Protein AF-A0A167HIN1-F1 (afdb_monomer)

Secondary structure (DSSP, 8-state):
-PPP------------------------------------PPP-------------TT--HHHHHHHHHHHHH-TT-TTGGGTT--HHHHHHHTS----------STT--SS--HHHHHHHHHHSS---TT-SSB-TTS-B---HHHHHHHTT-------SS-TTSHHHHTTT--

Structure (mmCIF, N/CA/C/O backbone):
data_AF-A0A167HIN1-F1
#
_entry.id   AF-A0A167HIN1-F1
#
loop_
_atom_site.group_PDB
_atom_site.id
_atom_site.type_symbol
_atom_site.label_atom_id
_atom_site.label_alt_id
_atom_site.label_comp_id
_atom_site.label_asym_id
_atom_site.label_entity_id
_atom_site.label_seq_id
_atom_site.pdbx_PDB_ins_code
_atom_site.Cartn_x
_atom_site.Cartn_y
_atom_site.Cartn_z
_atom_site.occupancy
_atom_site.B_iso_or_equiv
_atom_site.auth_seq_id
_atom_site.auth_comp_id
_atom_site.auth_asym_id
_atom_site.auth_atom_id
_atom_site.pdbx_PDB_model_num
ATOM 1 N N . MET A 1 1 ? -31.985 11.006 3.599 1.00 34.75 1 MET A N 1
ATOM 2 C CA . MET A 1 1 ? -31.767 11.514 4.969 1.00 34.75 1 MET A CA 1
ATOM 3 C C . MET A 1 1 ? -30.776 12.670 4.862 1.00 34.75 1 MET A C 1
ATOM 5 O O . MET A 1 1 ? -29.629 12.416 4.528 1.00 34.75 1 MET A O 1
ATOM 9 N N . LYS A 1 2 ? -31.229 13.931 4.949 1.00 28.41 2 LYS A N 1
ATOM 10 C CA . LYS A 1 2 ? -30.355 15.112 4.797 1.00 28.41 2 LYS A CA 1
ATOM 11 C C . LYS A 1 2 ? -29.609 15.334 6.119 1.00 28.41 2 LYS A C 1
ATOM 13 O O . LYS A 1 2 ? -30.260 15.555 7.133 1.00 28.41 2 LYS A O 1
ATOM 18 N N . ILE A 1 3 ? -28.282 15.236 6.111 1.00 32.22 3 ILE A N 1
ATOM 19 C CA . ILE A 1 3 ? -27.434 15.530 7.274 1.00 32.22 3 ILE A CA 1
ATOM 20 C C . ILE A 1 3 ? -27.034 17.005 7.171 1.00 32.22 3 ILE A C 1
ATOM 22 O O . ILE A 1 3 ? -26.443 17.405 6.170 1.00 32.22 3 ILE A O 1
ATOM 26 N N . LYS A 1 4 ? -27.406 17.817 8.166 1.00 28.11 4 LYS A N 1
ATOM 27 C CA . LYS A 1 4 ? -27.026 19.233 8.257 1.00 28.11 4 LYS A CA 1
ATOM 28 C C . LYS A 1 4 ? -25.721 19.349 9.050 1.00 28.11 4 LYS A C 1
ATOM 30 O O . LYS A 1 4 ? -25.678 18.908 10.193 1.00 28.11 4 LYS A O 1
ATOM 35 N N . PHE A 1 5 ? -24.689 19.946 8.460 1.00 36.00 5 PHE A N 1
ATOM 36 C CA . PHE A 1 5 ? -23.485 20.379 9.174 1.00 36.00 5 PHE A CA 1
ATOM 37 C C . PHE A 1 5 ? -23.530 21.899 9.346 1.00 36.00 5 PHE A C 1
ATOM 39 O O . PHE A 1 5 ? -23.773 22.619 8.381 1.00 36.00 5 PHE A O 1
ATOM 46 N N . ALA A 1 6 ? -23.301 22.377 10.569 1.00 34.22 6 ALA A N 1
ATOM 47 C CA . ALA A 1 6 ? -23.141 23.794 10.868 1.00 34.22 6 ALA A CA 1
ATOM 48 C C . ALA A 1 6 ? -21.643 24.127 10.871 1.00 34.22 6 ALA A C 1
ATOM 50 O O . ALA A 1 6 ? -20.894 23.590 11.685 1.00 34.22 6 ALA A O 1
ATOM 51 N N . ALA A 1 7 ? -21.201 24.983 9.950 1.00 36.62 7 ALA A N 1
ATOM 52 C CA . ALA A 1 7 ? -19.864 25.565 9.999 1.00 36.62 7 ALA A CA 1
ATOM 53 C C . ALA A 1 7 ? -19.914 26.820 10.881 1.00 36.62 7 ALA A C 1
ATOM 55 O O . ALA A 1 7 ? -20.694 27.733 10.616 1.00 36.62 7 ALA A O 1
ATOM 56 N N . LEU A 1 8 ? -19.106 26.848 11.942 1.00 34.75 8 LEU A N 1
ATOM 57 C CA . LEU A 1 8 ? -19.022 27.966 12.876 1.00 34.75 8 LEU A CA 1
ATOM 58 C C . LEU A 1 8 ? -17.839 28.857 12.473 1.00 34.75 8 LEU A C 1
ATOM 60 O O . LEU A 1 8 ? -16.686 28.472 12.653 1.00 34.75 8 LEU A O 1
ATOM 64 N N . ALA A 1 9 ? -18.113 30.035 11.916 1.00 35.50 9 ALA A N 1
ATOM 65 C CA . ALA A 1 9 ? -17.095 31.060 11.707 1.00 35.50 9 ALA A CA 1
ATOM 66 C C . ALA A 1 9 ? -17.095 32.004 12.917 1.00 35.50 9 ALA A C 1
ATOM 68 O O . ALA A 1 9 ? -18.045 32.757 13.118 1.00 35.50 9 ALA A O 1
ATOM 69 N N . VAL A 1 10 ? -16.044 31.952 13.738 1.00 35.38 10 VAL A N 1
ATOM 70 C CA . VAL A 1 10 ? -15.836 32.912 14.829 1.00 35.38 10 VAL A CA 1
ATOM 71 C C . VAL A 1 10 ? -14.970 34.046 14.285 1.00 35.38 10 VAL A C 1
ATOM 73 O O . VAL A 1 10 ? -13.761 33.888 14.133 1.00 35.38 10 VAL A O 1
ATOM 76 N N . SER A 1 11 ? -15.578 35.191 13.972 1.00 34.81 11 SER A N 1
ATOM 77 C CA . SER A 1 11 ? -14.816 36.423 13.73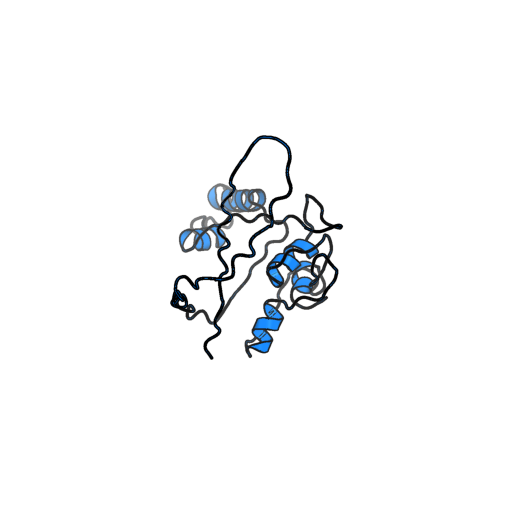5 1.00 34.81 11 SER A CA 1
ATOM 78 C C . SER A 1 11 ? -14.333 36.963 15.078 1.00 34.81 11 SER A C 1
ATOM 80 O O . SER A 1 11 ? -15.106 37.546 15.832 1.00 34.81 11 SER A O 1
ATOM 82 N N . ILE A 1 12 ? -13.052 36.763 15.390 1.00 35.06 12 ILE A N 1
ATOM 83 C CA . ILE A 1 12 ? -12.402 37.414 16.531 1.00 35.06 12 ILE A CA 1
ATOM 84 C C . ILE A 1 12 ? -11.961 38.808 16.074 1.00 35.06 12 ILE A C 1
ATOM 86 O O . ILE A 1 12 ? -10.989 38.948 15.332 1.00 35.06 12 ILE A O 1
ATOM 90 N N . ALA A 1 13 ? -12.670 39.846 16.515 1.00 35.03 13 ALA A N 1
ATOM 91 C CA . ALA A 1 13 ? -12.181 41.216 16.421 1.00 35.03 13 ALA A CA 1
ATOM 92 C C . ALA A 1 13 ? -11.141 41.446 17.533 1.00 35.03 13 ALA A C 1
ATOM 94 O O . ALA A 1 13 ? -11.488 41.610 18.700 1.00 35.03 13 ALA A O 1
ATOM 95 N N . LEU A 1 14 ? -9.854 41.424 17.178 1.00 31.38 14 LEU A N 1
ATOM 96 C CA . LEU A 1 14 ? -8.764 41.842 18.063 1.00 31.38 14 LEU A CA 1
ATOM 97 C C . LEU A 1 14 ? -8.706 43.375 18.089 1.00 31.38 14 LEU A C 1
ATOM 99 O O . LEU A 1 14 ? -8.216 43.999 17.151 1.00 31.38 14 LEU A O 1
ATOM 103 N N . LEU A 1 15 ? -9.198 43.982 19.168 1.00 36.03 15 LEU A N 1
ATOM 104 C CA . LEU A 1 15 ? -8.920 45.381 19.488 1.00 36.03 15 LEU A CA 1
ATOM 105 C C . LEU A 1 15 ? -7.663 45.432 20.365 1.00 36.03 15 LEU A C 1
ATOM 107 O O . LEU A 1 15 ? -7.703 45.089 21.544 1.00 36.03 15 LEU A O 1
ATOM 111 N N . SER A 1 16 ? -6.535 45.845 19.783 1.00 38.31 16 SER A N 1
ATOM 112 C CA . SER A 1 16 ? -5.354 46.248 20.551 1.00 38.31 16 SER A CA 1
ATOM 113 C C . SER A 1 16 ? -5.617 47.600 21.211 1.00 38.31 16 SER A C 1
ATOM 115 O O . SER A 1 16 ? -5.714 48.614 20.523 1.00 38.31 16 SER A O 1
ATOM 117 N N . GLY A 1 17 ? -5.701 47.614 22.540 1.00 33.25 17 GLY A N 1
ATOM 118 C CA . GLY A 1 17 ? -5.636 48.823 23.356 1.00 33.25 17 GLY A CA 1
ATOM 119 C C . GLY A 1 17 ? -4.444 48.739 24.304 1.00 33.25 17 GLY A C 1
ATOM 120 O O . GLY A 1 17 ? -4.365 47.814 25.109 1.00 33.25 17 GLY A O 1
ATOM 121 N N . CYS A 1 18 ? -3.509 49.680 24.182 1.00 35.22 18 CYS A N 1
ATOM 122 C CA . CYS A 1 18 ? -2.466 49.921 25.177 1.00 35.22 18 CYS A CA 1
ATOM 123 C C . CYS A 1 18 ? -2.993 50.845 26.291 1.00 35.22 18 CYS A C 1
ATOM 125 O O . CYS A 1 18 ? -3.779 51.747 26.007 1.00 35.22 18 CYS A O 1
ATOM 127 N N . ASN A 1 19 ? -2.420 50.659 27.485 1.00 33.75 19 ASN A N 1
ATOM 128 C CA . ASN A 1 19 ? -2.430 51.481 28.707 1.00 33.75 19 ASN A CA 1
ATOM 129 C C . ASN A 1 19 ? -3.502 51.252 29.795 1.00 33.75 19 ASN A C 1
ATOM 131 O O . ASN A 1 19 ? -4.685 51.504 29.603 1.00 33.75 19 ASN A O 1
ATOM 135 N N . ASP A 1 20 ? -2.961 50.831 30.948 1.00 38.72 20 ASP A N 1
ATOM 136 C CA . ASP A 1 20 ? -3.140 51.271 32.340 1.00 38.72 20 ASP A CA 1
ATOM 137 C C . ASP A 1 20 ? -4.545 51.492 32.934 1.00 38.72 20 ASP A C 1
ATOM 139 O O . ASP A 1 20 ? -5.317 52.350 32.520 1.00 38.72 20 ASP A O 1
ATOM 143 N N . ASP A 1 21 ? -4.774 50.751 34.026 1.00 41.56 21 ASP A N 1
ATOM 144 C CA . ASP A 1 21 ? -5.627 51.059 35.178 1.00 41.56 21 ASP A CA 1
ATOM 145 C C . ASP A 1 21 ? -7.103 51.423 34.930 1.00 41.56 21 ASP A C 1
ATOM 147 O O . ASP A 1 21 ? -7.503 52.585 34.982 1.00 41.56 21 ASP A O 1
ATOM 151 N N . ASN A 1 22 ? -7.960 50.402 34.801 1.00 37.12 22 ASN A 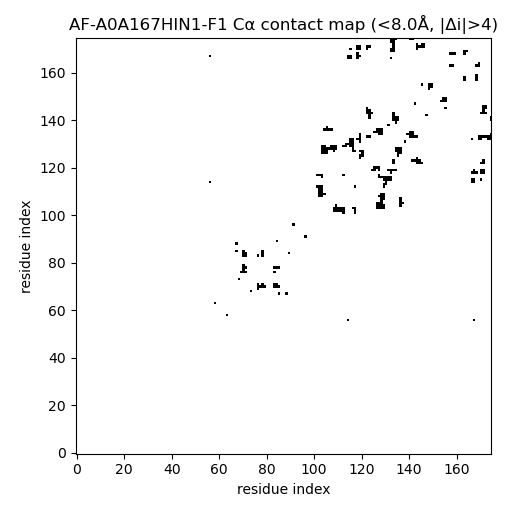N 1
ATOM 152 C CA . ASN A 1 22 ? -9.103 50.150 35.703 1.00 37.12 22 ASN A CA 1
ATOM 153 C C . ASN A 1 22 ? -10.046 49.075 35.142 1.00 37.12 22 ASN A C 1
ATOM 155 O O . ASN A 1 22 ? -10.252 48.946 33.938 1.00 37.12 22 ASN A O 1
ATOM 159 N N . THR A 1 23 ? -10.644 48.311 36.057 1.00 43.91 23 THR A N 1
ATOM 160 C CA . THR A 1 23 ? -11.685 47.299 35.827 1.00 43.91 23 THR A CA 1
ATOM 161 C C . THR A 1 23 ? -12.755 47.756 34.833 1.00 43.91 23 THR A C 1
ATOM 163 O O . THR A 1 23 ? -13.534 48.652 35.151 1.00 43.91 23 THR A O 1
ATOM 166 N N . ASN A 1 24 ? -12.854 47.077 33.688 1.00 33.72 24 ASN A N 1
ATOM 167 C CA . ASN A 1 24 ? -14.005 47.166 32.796 1.00 33.72 24 ASN A CA 1
ATOM 168 C C . ASN A 1 24 ? -14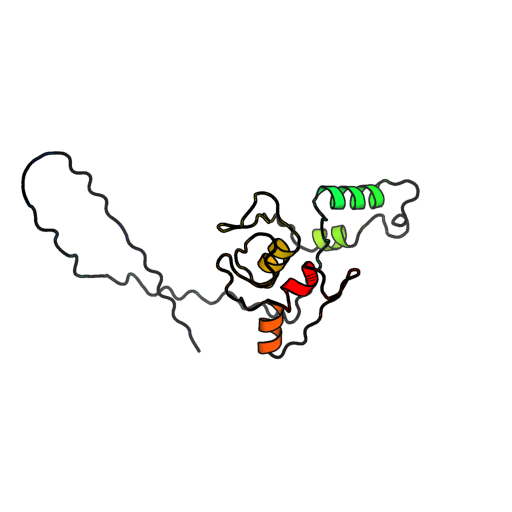.572 45.769 32.523 1.00 33.72 24 ASN A C 1
ATOM 170 O O . ASN A 1 24 ? -13.881 44.844 32.101 1.00 33.72 24 ASN A O 1
ATOM 174 N N . THR A 1 25 ? -15.856 45.648 32.838 1.00 36.12 25 THR A N 1
ATOM 175 C CA . THR A 1 25 ? -16.769 44.535 32.584 1.00 36.12 25 THR A CA 1
ATOM 176 C C . THR A 1 25 ? -16.663 44.019 31.151 1.00 36.12 25 THR A C 1
ATOM 178 O O . THR A 1 25 ? -16.835 44.776 30.201 1.00 36.12 25 THR A O 1
ATOM 181 N N . ILE A 1 26 ? -16.435 42.713 31.004 1.00 38.91 26 ILE A N 1
ATOM 182 C CA . ILE A 1 26 ? -16.554 42.015 29.722 1.00 38.91 26 ILE A CA 1
ATOM 183 C C . ILE A 1 26 ? -18.049 41.891 29.409 1.00 38.91 26 ILE A C 1
ATOM 185 O O . ILE A 1 26 ? -18.761 41.122 30.058 1.00 38.91 26 ILE A O 1
ATOM 189 N N . GLU A 1 27 ? -18.539 42.658 28.436 1.00 37.75 27 GLU A N 1
ATOM 190 C CA . GLU A 1 27 ? -19.874 42.451 27.878 1.00 37.75 27 GLU A CA 1
ATOM 191 C C . GLU A 1 27 ? -19.897 41.136 27.092 1.00 37.75 27 GLU A C 1
ATOM 193 O O . GLU A 1 27 ? -19.190 40.949 26.101 1.00 37.75 27 GLU A O 1
ATOM 198 N N . VAL A 1 28 ? -20.714 40.192 27.558 1.00 39.19 28 VAL A N 1
ATOM 199 C CA . VAL A 1 28 ? -20.985 38.940 26.853 1.00 39.19 28 VAL A CA 1
ATOM 200 C C . VAL A 1 28 ? -21.875 39.264 25.655 1.00 39.19 28 VAL A C 1
ATOM 202 O O . VAL A 1 28 ? -23.059 39.560 25.817 1.00 39.19 28 VAL A O 1
ATOM 205 N N . ILE A 1 29 ? -21.299 39.200 24.454 1.00 40.97 29 ILE A N 1
ATOM 206 C CA . ILE A 1 29 ? -22.018 39.334 23.183 1.00 40.97 29 ILE A CA 1
ATOM 207 C C . ILE A 1 29 ? -23.110 38.255 23.145 1.00 40.97 29 ILE A C 1
ATOM 209 O O . ILE A 1 29 ? -22.821 37.059 23.184 1.00 40.97 29 ILE A O 1
ATOM 213 N N . LYS A 1 30 ? -24.374 38.689 23.132 1.00 40.16 30 LYS A N 1
ATOM 214 C CA . LYS A 1 30 ? -25.554 37.830 23.325 1.00 40.16 30 LYS A CA 1
ATOM 215 C C . LYS A 1 30 ? -26.210 37.348 22.031 1.00 40.16 30 LYS A C 1
ATOM 217 O O . LYS A 1 30 ? -27.209 36.639 22.105 1.00 40.16 30 LYS A O 1
ATOM 222 N N . GLU A 1 31 ? -25.663 37.682 20.867 1.00 40.75 31 GLU A N 1
ATOM 223 C CA . GLU A 1 31 ? -26.259 37.314 19.582 1.00 40.75 31 GLU A CA 1
ATOM 224 C C . GLU A 1 31 ? -25.228 36.650 18.667 1.00 40.75 31 GLU A C 1
ATOM 226 O O . GLU A 1 31 ? -24.304 37.276 18.156 1.00 40.75 31 GLU A O 1
ATOM 231 N N . VAL A 1 32 ? -25.395 35.337 18.483 1.00 43.66 32 VAL A N 1
ATOM 232 C CA . VAL A 1 32 ? -24.770 34.580 17.396 1.00 43.66 32 VAL A CA 1
ATOM 233 C C . VAL A 1 32 ? -25.681 34.747 16.189 1.00 43.66 32 VAL A C 1
ATOM 235 O O . VAL A 1 32 ? -26.696 34.061 16.062 1.00 43.66 32 VAL A O 1
ATOM 238 N N . GLU A 1 33 ? -25.352 35.697 15.322 1.00 43.03 33 GLU A N 1
ATOM 239 C CA . GLU A 1 33 ? -26.085 35.889 14.078 1.00 43.03 33 GLU A CA 1
ATOM 240 C C . GLU A 1 33 ? -25.717 34.750 13.114 1.00 43.03 33 GLU A C 1
ATOM 242 O O . GLU A 1 33 ? -24.576 34.621 12.664 1.00 43.03 33 GLU A O 1
ATOM 247 N N . VAL A 1 34 ? -26.673 33.859 12.835 1.00 44.34 34 VAL A N 1
ATOM 248 C CA . VAL A 1 34 ? -26.500 32.777 11.858 1.00 44.34 34 VAL A CA 1
ATOM 249 C C . VAL A 1 34 ? -26.483 33.406 10.468 1.00 44.34 34 VAL A C 1
ATOM 251 O O . VAL A 1 34 ? -27.518 33.589 9.827 1.00 44.34 34 VAL A O 1
ATOM 254 N N . ILE A 1 35 ? -25.287 33.746 9.995 1.00 47.09 35 ILE A N 1
ATOM 255 C CA . ILE A 1 35 ? -25.050 34.281 8.654 1.00 47.09 35 ILE A CA 1
ATOM 256 C C . ILE A 1 35 ? -25.219 33.149 7.627 1.00 47.09 35 ILE A C 1
ATOM 258 O O . ILE A 1 35 ? -24.256 32.573 7.140 1.00 47.09 35 ILE A O 1
ATOM 262 N N . LYS A 1 36 ? -26.485 32.851 7.303 1.00 41.97 36 LYS A N 1
ATOM 263 C CA . LYS A 1 36 ? -26.962 32.081 6.140 1.00 41.97 36 LYS A CA 1
ATOM 264 C C . LYS A 1 36 ? -26.574 30.588 6.118 1.00 41.97 36 LYS A C 1
ATOM 266 O O . LYS A 1 36 ? -25.417 30.222 5.949 1.00 41.97 36 LYS A O 1
ATOM 271 N N . GLU A 1 37 ? -27.579 29.703 6.173 1.00 47.94 37 GLU A N 1
ATOM 272 C CA . GLU A 1 37 ? -27.409 28.298 5.765 1.00 47.94 37 GLU A CA 1
ATOM 273 C C . GLU A 1 37 ? -26.981 28.278 4.285 1.00 47.94 37 GLU A C 1
ATOM 275 O O . GLU A 1 37 ? -27.782 28.534 3.385 1.00 47.94 37 GLU A O 1
ATOM 280 N N . VAL A 1 38 ? -25.700 28.020 4.017 1.00 45.62 38 VAL A N 1
ATOM 281 C CA . VAL A 1 38 ? -25.233 27.747 2.657 1.00 45.62 38 VAL A CA 1
ATOM 282 C C . VAL A 1 38 ? -25.614 26.304 2.348 1.00 45.62 38 VAL A C 1
ATOM 284 O O . VAL A 1 38 ? -25.021 25.370 2.886 1.00 45.62 38 VAL A O 1
ATOM 287 N N . GLU A 1 39 ? -26.618 26.109 1.489 1.00 40.22 39 GLU A N 1
ATOM 288 C CA . GLU A 1 39 ? -26.863 24.808 0.867 1.00 40.22 39 GLU A CA 1
ATOM 289 C C . GLU A 1 39 ? -25.640 24.449 0.018 1.00 40.22 39 GLU A C 1
ATOM 291 O O . GLU A 1 39 ? -25.498 24.856 -1.136 1.00 40.22 39 GLU A O 1
ATOM 296 N N . VAL A 1 40 ? -24.720 23.686 0.605 1.00 48.28 40 VAL A N 1
ATOM 297 C CA . VAL A 1 40 ? -23.670 23.022 -0.156 1.00 48.28 40 VAL A CA 1
ATOM 298 C C . VAL A 1 40 ? -24.360 21.905 -0.924 1.00 48.28 40 VAL A C 1
ATOM 300 O O . VAL A 1 40 ? -24.724 20.875 -0.352 1.00 48.28 40 VAL A O 1
ATOM 303 N N . SER A 1 41 ? -24.589 22.132 -2.220 1.00 42.38 41 SER A N 1
ATOM 304 C CA . SER A 1 41 ? -25.002 21.068 -3.132 1.00 42.38 41 SER A CA 1
ATOM 305 C C . SER A 1 41 ? -24.034 19.903 -2.939 1.00 42.38 41 SER A C 1
ATOM 307 O O . SER A 1 41 ? -22.827 20.118 -3.093 1.00 42.38 41 SER A O 1
ATOM 309 N N . PRO A 1 42 ? -24.505 18.689 -2.595 1.00 52.00 42 PRO A N 1
ATOM 310 C CA . PRO A 1 42 ? -23.610 17.552 -2.506 1.00 52.00 42 PRO A CA 1
ATOM 311 C C . PRO A 1 42 ? -22.911 17.431 -3.857 1.00 52.00 42 PRO A C 1
ATOM 313 O O . PRO A 1 42 ? -23.572 17.378 -4.899 1.00 52.00 42 PRO A O 1
ATOM 316 N N . ALA A 1 43 ? -21.577 17.459 -3.840 1.00 51.12 43 ALA A N 1
ATOM 317 C CA . ALA A 1 43 ? -20.799 17.125 -5.021 1.00 51.12 43 ALA A CA 1
ATOM 318 C C . ALA A 1 43 ? -21.347 15.793 -5.557 1.00 51.12 43 ALA A C 1
ATOM 320 O O . ALA A 1 43 ? -21.643 14.909 -4.742 1.00 51.12 43 ALA A O 1
ATOM 321 N N . PRO A 1 44 ? -21.568 15.657 -6.878 1.00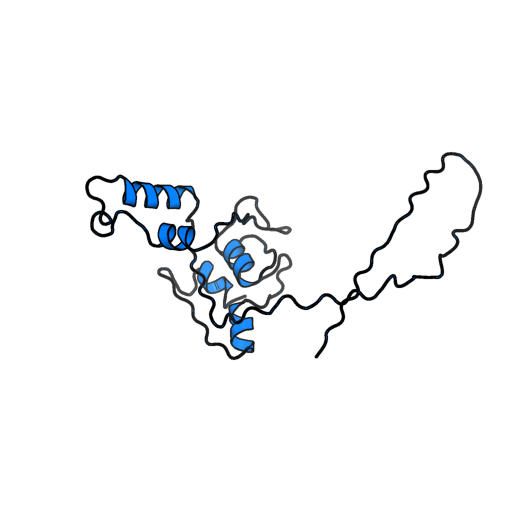 49.12 44 PRO A N 1
ATOM 322 C CA . PRO A 1 44 ? -22.184 14.464 -7.430 1.00 49.12 44 PRO A CA 1
ATOM 323 C C . PRO A 1 44 ? -21.408 13.253 -6.929 1.00 49.12 44 PRO A C 1
ATOM 325 O O . PRO A 1 44 ? -20.217 13.113 -7.205 1.00 49.12 44 PRO A O 1
ATOM 328 N N . VAL A 1 45 ? -22.084 12.415 -6.137 1.00 56.84 45 VAL A N 1
ATOM 329 C CA . VAL A 1 45 ? -21.533 11.141 -5.688 1.00 56.84 45 VAL A CA 1
ATOM 330 C C . VAL A 1 45 ? -21.233 10.390 -6.970 1.00 56.84 45 VAL A C 1
ATOM 332 O O . VAL A 1 45 ? -22.147 10.039 -7.719 1.00 56.84 45 VAL A O 1
ATOM 335 N N . THR A 1 46 ? -19.953 10.261 -7.299 1.00 56.72 46 THR A N 1
ATOM 336 C CA . THR A 1 46 ? -19.554 9.635 -8.551 1.00 56.72 46 THR A CA 1
ATOM 337 C C . THR A 1 46 ? -20.143 8.226 -8.569 1.00 56.72 46 THR A C 1
ATOM 339 O O . THR A 1 46 ? -20.180 7.535 -7.550 1.00 56.72 46 THR A O 1
ATOM 342 N N . ALA A 1 47 ? -20.643 7.778 -9.722 1.00 84.06 47 ALA A N 1
ATOM 343 C CA . ALA A 1 47 ? -21.263 6.459 -9.885 1.00 84.06 47 ALA A CA 1
ATOM 344 C C . ALA A 1 47 ? -20.254 5.288 -9.770 1.00 84.06 47 ALA A C 1
ATOM 346 O O . ALA A 1 47 ? -20.469 4.212 -10.332 1.00 84.06 47 ALA A O 1
ATOM 347 N N . VAL A 1 48 ? -19.126 5.494 -9.083 1.00 92.94 48 VAL A N 1
ATOM 348 C CA . VAL A 1 48 ? -18.022 4.549 -8.946 1.00 92.94 48 VAL A CA 1
ATOM 349 C C . VAL A 1 48 ? -18.481 3.363 -8.106 1.00 92.94 48 VAL A C 1
ATOM 351 O O . VAL A 1 48 ? -18.789 3.470 -6.920 1.00 92.94 48 VAL A O 1
ATOM 354 N N . LYS A 1 49 ? -18.538 2.196 -8.747 1.00 93.81 49 LYS A N 1
ATOM 355 C CA . LYS A 1 49 ? -18.983 0.949 -8.111 1.00 93.81 49 LYS A CA 1
ATOM 356 C C . LYS A 1 49 ? -17.833 0.173 -7.478 1.00 93.81 49 LYS A C 1
ATOM 358 O O . LYS A 1 49 ? -18.052 -0.462 -6.443 1.00 93.81 49 LYS A O 1
ATOM 363 N N . ASN A 1 50 ? -16.648 0.268 -8.086 1.00 96.94 50 ASN A N 1
ATOM 364 C CA . ASN A 1 50 ? -15.482 -0.566 -7.817 1.00 96.94 50 ASN A CA 1
ATOM 365 C C . ASN A 1 50 ? -14.256 0.311 -7.553 1.00 96.94 50 ASN A C 1
ATOM 367 O O . ASN A 1 50 ? -14.031 1.280 -8.276 1.00 96.94 50 ASN A O 1
ATOM 371 N N . VAL A 1 51 ? -13.461 -0.071 -6.559 1.00 97.44 51 VAL A N 1
ATOM 372 C CA . VAL A 1 51 ? -12.169 0.544 -6.243 1.00 97.44 51 VAL A CA 1
ATOM 373 C C . VAL A 1 51 ? -11.135 -0.573 -6.216 1.00 97.44 51 VAL A C 1
ATOM 375 O O . VAL A 1 51 ? -11.338 -1.575 -5.535 1.00 97.44 51 VAL A O 1
ATOM 378 N N . ILE A 1 52 ? -10.053 -0.406 -6.974 1.00 98.19 52 ILE A N 1
ATOM 379 C CA . ILE A 1 52 ? -8.899 -1.307 -6.967 1.00 98.19 52 ILE A CA 1
ATOM 380 C C . ILE A 1 52 ? -7.710 -0.477 -6.498 1.00 98.19 52 ILE A C 1
ATOM 382 O O . ILE A 1 52 ? -7.340 0.494 -7.154 1.00 98.19 52 ILE A O 1
ATOM 386 N N . LEU A 1 53 ? -7.140 -0.856 -5.357 1.00 98.31 53 LEU A N 1
ATOM 387 C CA . LEU A 1 53 ? -5.938 -0.243 -4.807 1.00 98.31 53 LEU A CA 1
ATOM 388 C C . LEU A 1 53 ? -4.759 -1.190 -5.035 1.00 98.31 53 LEU A C 1
ATOM 390 O O . LEU A 1 53 ? -4.793 -2.337 -4.595 1.00 98.31 53 LEU A O 1
ATOM 394 N N . MET A 1 54 ? -3.729 -0.707 -5.728 1.00 98.38 54 MET A N 1
ATOM 395 C CA . MET A 1 54 ? -2.486 -1.439 -5.966 1.00 98.38 54 MET A CA 1
ATOM 396 C C . MET A 1 54 ? -1.358 -0.749 -5.202 1.00 98.38 54 MET A C 1
ATOM 398 O O . MET A 1 54 ? -1.121 0.439 -5.406 1.00 98.38 54 MET A O 1
ATOM 402 N N . ILE A 1 55 ? -0.678 -1.488 -4.325 1.00 98.12 55 ILE A N 1
ATOM 403 C CA . ILE A 1 55 ? 0.417 -0.974 -3.495 1.00 98.12 55 ILE A CA 1
ATOM 404 C C . ILE A 1 55 ? 1.701 -1.690 -3.906 1.00 98.12 55 ILE A C 1
ATOM 406 O O . ILE A 1 55 ? 1.813 -2.902 -3.734 1.00 98.12 55 ILE A O 1
ATOM 410 N N . GLY A 1 56 ? 2.664 -0.939 -4.442 1.00 97.75 56 GLY A N 1
ATOM 411 C CA . GLY A 1 56 ? 4.046 -1.397 -4.562 1.00 97.75 56 GLY A CA 1
ATOM 412 C C . GLY A 1 56 ? 4.798 -1.046 -3.283 1.00 97.75 56 GLY A C 1
ATOM 413 O O . GLY A 1 56 ? 5.149 0.116 -3.089 1.00 97.75 56 GLY A O 1
ATOM 414 N N . ASP A 1 57 ? 5.013 -2.020 -2.398 1.00 97.56 57 ASP A N 1
ATOM 415 C CA . ASP A 1 57 ? 5.735 -1.790 -1.140 1.00 97.56 57 ASP A CA 1
ATOM 416 C C . ASP A 1 57 ? 7.188 -1.363 -1.433 1.00 97.56 57 ASP A C 1
ATOM 418 O O . ASP A 1 57 ? 7.887 -1.999 -2.223 1.00 97.56 57 ASP A O 1
ATOM 422 N N . GLY A 1 58 ? 7.614 -0.226 -0.875 1.00 96.12 58 GLY A N 1
ATOM 423 C CA . GLY A 1 58 ? 8.911 0.393 -1.174 1.00 96.12 58 GLY A CA 1
ATOM 424 C C . GLY A 1 58 ? 9.059 0.986 -2.586 1.00 96.12 58 GLY A C 1
ATOM 425 O O . GLY A 1 58 ? 10.171 1.344 -2.981 1.00 96.12 58 GLY A O 1
ATOM 426 N N . MET A 1 59 ? 7.977 1.113 -3.364 1.00 97.94 59 MET A N 1
ATOM 427 C CA . MET A 1 59 ? 8.013 1.633 -4.738 1.00 97.94 59 MET A CA 1
ATOM 428 C C . MET A 1 59 ? 7.988 3.170 -4.771 1.00 97.94 59 MET A C 1
ATOM 430 O O . MET A 1 59 ? 6.994 3.793 -5.145 1.00 97.94 59 MET A O 1
ATOM 434 N N . GLY A 1 60 ? 9.097 3.792 -4.372 1.00 97.50 60 GLY A N 1
ATOM 435 C CA . GLY A 1 60 ? 9.287 5.237 -4.495 1.00 97.50 60 GLY A CA 1
ATOM 436 C C . GLY A 1 60 ? 9.499 5.696 -5.947 1.00 97.50 60 GLY A C 1
ATOM 437 O O . GLY A 1 60 ? 9.660 4.870 -6.854 1.00 97.50 60 GLY A O 1
ATOM 438 N N . PRO A 1 61 ? 9.569 7.021 -6.189 1.00 97.44 61 PRO A N 1
ATOM 439 C CA . PRO A 1 61 ? 9.890 7.578 -7.507 1.00 97.44 61 PRO A CA 1
ATOM 440 C C . PRO A 1 61 ? 11.171 7.002 -8.125 1.00 97.44 61 PRO A C 1
ATOM 442 O O . PRO A 1 61 ? 11.267 6.867 -9.340 1.00 97.44 61 PRO A O 1
ATOM 445 N N . GLN A 1 62 ? 12.141 6.620 -7.293 1.00 98.19 62 GLN A N 1
ATOM 446 C CA . GLN A 1 62 ? 13.395 5.999 -7.712 1.00 98.19 62 GLN A CA 1
ATOM 447 C C . GLN A 1 62 ? 13.164 4.625 -8.363 1.00 98.19 62 GLN A C 1
ATOM 449 O O . GLN A 1 62 ? 13.705 4.353 -9.432 1.00 98.19 62 GLN A O 1
ATOM 454 N N . GLN A 1 63 ? 12.338 3.768 -7.756 1.00 98.56 63 GLN A N 1
ATOM 455 C CA . GLN A 1 63 ? 11.986 2.449 -8.292 1.00 98.56 63 GLN A CA 1
ATOM 456 C C . GLN A 1 63 ? 11.122 2.568 -9.549 1.00 98.56 63 GLN A C 1
ATOM 458 O O . GLN A 1 63 ? 11.314 1.808 -10.497 1.00 98.56 63 GLN A O 1
ATOM 463 N N . VAL A 1 64 ? 10.214 3.549 -9.584 1.00 98.19 64 VAL A N 1
ATOM 464 C CA . VAL A 1 64 ? 9.441 3.867 -10.793 1.00 98.19 64 VAL A CA 1
ATOM 465 C C . VAL A 1 64 ? 10.376 4.301 -11.921 1.00 98.19 64 VAL A C 1
ATOM 467 O O . VAL A 1 64 ? 10.307 3.747 -13.012 1.00 98.19 64 VAL A O 1
ATOM 470 N N . GLY A 1 65 ? 11.308 5.218 -11.654 1.00 98.06 65 GLY A N 1
ATOM 471 C CA . GLY A 1 65 ? 12.301 5.654 -12.636 1.00 98.06 65 GLY A CA 1
ATOM 472 C C . GLY A 1 65 ? 13.146 4.497 -13.171 1.00 98.06 65 GLY A C 1
ATOM 473 O O . GLY A 1 65 ? 13.344 4.397 -14.377 1.00 98.06 65 GLY A O 1
ATOM 474 N N . LEU A 1 66 ? 13.578 3.576 -12.302 1.00 98.56 66 LEU A N 1
ATOM 475 C CA . LEU A 1 66 ? 14.292 2.366 -12.716 1.00 98.56 66 LEU A CA 1
ATOM 476 C C . LEU A 1 66 ? 13.460 1.501 -13.678 1.00 98.56 66 LEU A C 1
ATOM 478 O O . LEU A 1 66 ? 13.983 1.055 -14.700 1.00 98.56 66 LEU A O 1
ATOM 482 N N . LEU A 1 67 ? 12.183 1.261 -13.364 1.00 98.38 67 LEU A N 1
ATOM 483 C CA . LEU A 1 67 ? 11.276 0.498 -14.227 1.00 98.38 67 LEU A CA 1
ATOM 484 C C . LEU A 1 67 ? 11.118 1.170 -15.596 1.00 98.38 67 LEU A C 1
ATOM 486 O O . LEU A 1 67 ? 11.239 0.501 -16.622 1.00 98.38 67 LEU A O 1
ATOM 490 N N . GLU A 1 68 ? 10.852 2.474 -15.612 1.00 98.19 68 GLU A N 1
ATOM 491 C CA . GLU A 1 68 ? 10.609 3.223 -16.846 1.00 98.19 68 GLU A CA 1
ATOM 492 C C . GLU A 1 68 ? 11.867 3.295 -17.720 1.00 98.19 68 GLU A C 1
ATOM 494 O O . GLU A 1 68 ? 11.796 3.040 -18.919 1.00 98.19 68 GLU A O 1
ATOM 499 N N . GLU A 1 69 ? 13.041 3.539 -17.135 1.00 98.06 69 GLU A N 1
ATOM 500 C CA . GLU A 1 69 ? 14.309 3.558 -17.872 1.00 98.06 69 GLU A CA 1
ATOM 501 C C . GLU A 1 69 ? 14.669 2.175 -18.431 1.00 98.06 69 GLU A C 1
ATOM 503 O O . GLU A 1 69 ? 15.105 2.056 -19.579 1.00 98.06 69 GLU A O 1
ATOM 508 N N . TYR A 1 70 ? 14.412 1.103 -17.677 1.00 98.38 70 TYR A N 1
ATOM 509 C CA . TYR A 1 70 ? 14.552 -0.258 -18.192 1.00 98.38 70 TYR A CA 1
ATOM 510 C C . TYR A 1 70 ? 13.584 -0.536 -19.355 1.00 98.38 70 TYR A C 1
ATOM 512 O O . TYR A 1 70 ? 13.976 -1.112 -20.373 1.00 98.38 70 TYR A O 1
ATOM 520 N N . ALA A 1 71 ? 12.320 -0.129 -19.233 1.00 98.00 71 ALA A N 1
ATOM 521 C CA . ALA A 1 71 ? 11.320 -0.338 -20.275 1.00 98.00 71 ALA A CA 1
ATOM 522 C C . ALA A 1 71 ? 11.638 0.453 -21.553 1.00 98.00 71 ALA A C 1
ATOM 524 O O . ALA A 1 71 ? 11.471 -0.073 -22.650 1.00 98.00 71 ALA A O 1
ATOM 525 N N . GLN A 1 72 ? 12.131 1.684 -21.408 1.00 96.94 72 GLN A N 1
ATOM 526 C CA . GLN A 1 72 ? 12.320 2.616 -22.517 1.00 96.94 72 GLN A CA 1
ATOM 527 C C . GLN A 1 72 ? 13.693 2.531 -23.182 1.00 96.94 72 GLN A C 1
ATOM 529 O O . GLN A 1 72 ? 13.788 2.760 -24.389 1.00 96.94 72 GLN A O 1
ATOM 534 N N . ARG A 1 73 ? 14.756 2.233 -22.423 1.00 96.88 73 ARG A N 1
ATOM 535 C CA . ARG A 1 73 ? 16.141 2.398 -22.896 1.00 96.88 73 ARG A CA 1
ATOM 536 C C . ARG A 1 73 ? 17.009 1.149 -22.834 1.00 96.88 73 ARG A C 1
ATOM 538 O O . ARG A 1 73 ? 18.095 1.161 -23.413 1.00 96.88 73 ARG A O 1
ATOM 545 N N . ALA A 1 74 ? 16.591 0.079 -22.156 1.00 97.81 74 ALA A N 1
ATOM 546 C CA . ALA A 1 74 ? 17.407 -1.132 -22.116 1.00 97.81 74 ALA A CA 1
ATOM 547 C C . ALA A 1 74 ? 17.457 -1.793 -23.514 1.00 97.81 74 ALA A C 1
ATOM 549 O O . ALA A 1 74 ? 16.401 -2.102 -24.068 1.00 97.81 74 ALA A O 1
ATOM 550 N N . PRO A 1 75 ? 18.650 -2.090 -24.078 1.00 96.06 75 PRO A N 1
ATOM 551 C CA . PRO A 1 75 ? 18.771 -2.626 -25.441 1.00 96.06 75 PRO A CA 1
ATOM 552 C C . PRO A 1 75 ? 17.960 -3.906 -25.681 1.00 96.06 75 PRO A C 1
ATOM 554 O O . PRO A 1 75 ? 17.342 -4.074 -26.728 1.00 96.06 75 PRO A O 1
ATOM 557 N N . ASN A 1 76 ? 17.915 -4.781 -24.672 1.00 96.75 76 ASN A N 1
ATOM 558 C CA . ASN A 1 76 ? 17.189 -6.050 -24.696 1.00 96.75 76 ASN A CA 1
ATOM 559 C C . ASN A 1 76 ? 15.997 -6.034 -23.726 1.00 96.75 76 ASN A C 1
ATOM 561 O O . ASN A 1 76 ? 15.773 -7.000 -22.994 1.00 96.75 76 ASN A O 1
ATOM 565 N N . SER A 1 77 ? 15.267 -4.917 -23.661 1.00 97.56 77 SER A N 1
ATOM 566 C CA . SER A 1 77 ? 14.087 -4.815 -22.805 1.00 97.56 77 SER A CA 1
ATOM 567 C C . SER A 1 77 ? 13.011 -5.814 -23.225 1.00 97.56 77 SER A C 1
ATOM 569 O O . SER A 1 77 ? 12.665 -5.931 -24.404 1.00 97.56 77 SER A O 1
ATOM 571 N N . VAL A 1 78 ? 12.389 -6.480 -22.250 1.00 97.38 78 VAL A N 1
ATOM 572 C CA . VAL A 1 78 ? 11.198 -7.311 -22.507 1.00 97.38 78 VAL A CA 1
ATOM 573 C C . VAL A 1 78 ? 10.000 -6.478 -22.990 1.00 97.38 78 VAL A C 1
ATOM 575 O O . VAL A 1 78 ? 9.037 -7.029 -23.527 1.00 97.38 78 VAL A O 1
ATOM 578 N N . TYR A 1 79 ? 10.063 -5.151 -22.833 1.00 97.50 79 TYR A N 1
ATOM 579 C CA . TYR A 1 79 ? 9.051 -4.205 -23.299 1.00 97.50 79 TYR A CA 1
ATOM 580 C C . TYR A 1 79 ? 9.227 -3.774 -24.762 1.00 97.50 79 TYR A C 1
ATOM 582 O O . TYR A 1 79 ? 8.300 -3.171 -25.301 1.00 97.50 79 TYR A O 1
ATOM 590 N N . ASN A 1 80 ? 10.310 -4.168 -25.446 1.00 95.56 80 ASN A N 1
ATOM 591 C CA . ASN A 1 80 ? 10.526 -3.875 -26.874 1.00 95.56 80 ASN A CA 1
ATOM 592 C C . ASN A 1 80 ? 9.355 -4.346 -27.751 1.00 95.56 80 ASN A C 1
ATOM 594 O O . ASN A 1 80 ? 8.931 -3.658 -28.675 1.00 95.56 80 ASN A O 1
ATOM 598 N N . SER A 1 81 ? 8.768 -5.497 -27.415 1.00 94.62 81 SER A N 1
ATOM 599 C CA . SER A 1 81 ? 7.579 -6.039 -28.095 1.00 94.62 81 SER A CA 1
ATOM 600 C C . SER A 1 81 ? 6.263 -5.329 -27.735 1.00 94.62 81 SER A C 1
ATOM 602 O O . SER A 1 81 ? 5.220 -5.625 -28.313 1.00 94.62 81 SER A O 1
ATOM 604 N N . LYS A 1 82 ? 6.293 -4.410 -26.765 1.00 92.88 82 LYS A N 1
ATOM 605 C CA . LYS A 1 82 ? 5.141 -3.707 -26.180 1.00 92.88 82 LYS A CA 1
ATOM 606 C C . LYS A 1 82 ? 5.260 -2.189 -26.336 1.00 92.88 82 LYS A C 1
ATOM 608 O O . LYS A 1 82 ? 4.772 -1.450 -25.483 1.00 92.88 82 LYS A O 1
ATOM 613 N N . ASN A 1 83 ? 5.918 -1.731 -27.402 1.00 94.44 83 ASN A N 1
ATOM 614 C CA . ASN A 1 83 ? 6.176 -0.314 -27.679 1.00 94.44 83 ASN A CA 1
ATOM 615 C C . ASN A 1 83 ? 6.895 0.419 -26.532 1.00 94.44 83 ASN A C 1
ATOM 617 O O . ASN A 1 83 ? 6.711 1.622 -26.374 1.00 94.44 83 ASN A O 1
ATOM 621 N N . ASN A 1 84 ? 7.683 -0.297 -25.723 1.00 95.88 84 ASN A N 1
ATOM 622 C CA . ASN A 1 84 ? 8.418 0.255 -24.582 1.00 95.88 84 ASN A CA 1
ATOM 623 C C . ASN A 1 84 ? 7.547 0.933 -23.508 1.00 95.88 84 ASN A C 1
ATOM 625 O O . ASN A 1 84 ? 8.051 1.716 -22.707 1.00 95.88 84 ASN A O 1
ATOM 629 N N . GLU A 1 85 ? 6.248 0.627 -23.465 1.00 96.19 85 GLU A N 1
ATOM 630 C CA . GLU A 1 85 ? 5.301 1.293 -22.571 1.00 96.19 85 GLU A CA 1
ATOM 631 C C . GLU A 1 85 ? 4.879 0.372 -21.418 1.00 96.19 85 GLU A C 1
ATOM 633 O O . GLU A 1 85 ? 4.394 -0.750 -21.633 1.00 96.19 85 GLU A O 1
ATOM 638 N N . THR A 1 86 ? 5.028 0.847 -20.179 1.00 97.75 86 THR A N 1
ATOM 639 C CA . THR A 1 86 ? 4.613 0.093 -18.993 1.00 97.75 86 THR A CA 1
ATOM 640 C C . THR A 1 86 ? 3.128 0.312 -18.702 1.00 97.75 86 THR A C 1
ATOM 642 O O . THR A 1 86 ? 2.490 1.254 -19.175 1.00 97.75 86 THR A O 1
ATOM 645 N N . ALA A 1 87 ? 2.535 -0.578 -17.903 1.00 97.25 87 ALA A N 1
ATOM 646 C CA . ALA A 1 87 ? 1.167 -0.372 -17.431 1.00 97.25 87 ALA A CA 1
ATOM 647 C C . ALA A 1 87 ? 1.051 0.875 -16.534 1.00 97.25 87 ALA A C 1
ATOM 649 O O . ALA A 1 87 ? 0.001 1.514 -16.520 1.00 97.25 87 ALA A O 1
ATOM 650 N N . LEU A 1 88 ? 2.128 1.232 -15.824 1.00 97.00 88 LEU A N 1
ATOM 651 C CA . LEU A 1 88 ? 2.169 2.412 -14.971 1.00 97.00 88 LEU A CA 1
ATOM 652 C C . LEU A 1 88 ? 2.168 3.693 -15.813 1.00 97.00 88 LEU A C 1
ATOM 654 O O . LEU A 1 88 ? 1.361 4.577 -15.534 1.00 97.00 88 LEU A O 1
ATOM 658 N N . SER A 1 89 ? 2.966 3.763 -16.888 1.00 96.00 89 SER A N 1
ATOM 659 C CA . SER A 1 89 ? 2.931 4.901 -17.819 1.00 96.00 89 SER A CA 1
ATOM 660 C C . SER A 1 89 ? 1.568 5.009 -18.508 1.00 96.00 89 SER A C 1
ATOM 662 O O . SER A 1 89 ? 0.999 6.096 -18.557 1.00 96.00 89 SER A O 1
ATOM 664 N N . LYS A 1 90 ? 0.967 3.889 -18.944 1.00 96.62 90 LYS A N 1
ATOM 665 C CA . LYS A 1 90 ? -0.402 3.884 -19.503 1.00 96.62 90 LYS A CA 1
ATOM 666 C C . LYS A 1 90 ? -1.429 4.461 -18.536 1.00 96.62 90 LYS A C 1
ATOM 668 O O . LYS A 1 90 ? -2.261 5.270 -18.946 1.00 96.62 90 LYS A O 1
ATOM 673 N N . LEU A 1 91 ? -1.383 4.036 -17.273 1.00 97.00 91 LEU A N 1
ATOM 674 C CA . LEU A 1 91 ? -2.306 4.488 -16.233 1.00 97.00 91 LEU A CA 1
ATOM 675 C C . LEU A 1 91 ? -2.092 5.967 -15.895 1.00 97.00 91 LEU A C 1
ATOM 677 O O . LEU A 1 91 ? -3.067 6.696 -15.746 1.00 97.00 91 LEU A O 1
ATOM 681 N N . ALA A 1 92 ? -0.839 6.422 -15.842 1.00 95.56 92 ALA A N 1
ATOM 682 C CA . ALA A 1 92 ? -0.498 7.825 -15.640 1.00 95.56 92 ALA A CA 1
ATOM 683 C C . ALA A 1 92 ? -0.979 8.713 -16.801 1.00 95.56 92 ALA A C 1
ATOM 685 O O . ALA A 1 92 ? -1.586 9.752 -16.559 1.00 95.56 92 ALA A O 1
ATOM 686 N N . ASN A 1 93 ? -0.779 8.276 -18.050 1.00 95.50 93 ASN A N 1
ATOM 687 C CA . ASN A 1 93 ? -1.159 9.015 -19.260 1.00 95.50 93 ASN A CA 1
ATOM 688 C C . ASN A 1 93 ? -2.678 9.202 -19.404 1.00 95.50 93 ASN A C 1
ATOM 690 O O . ASN A 1 93 ? -3.123 10.206 -19.954 1.00 95.50 93 ASN A O 1
ATOM 694 N N . HIS A 1 94 ? -3.475 8.246 -18.917 1.00 96.44 94 HIS A N 1
ATOM 695 C CA . HIS A 1 94 ? -4.944 8.299 -18.964 1.00 96.44 94 HIS A CA 1
ATOM 696 C C . HIS A 1 94 ? -5.580 8.707 -17.627 1.00 96.44 94 HIS A C 1
ATOM 698 O O . HIS A 1 94 ? -6.803 8.669 -17.488 1.00 96.44 94 HIS A O 1
ATOM 704 N N . GLY A 1 95 ? -4.762 9.057 -16.636 1.00 95.50 95 GLY A N 1
ATOM 705 C CA . GLY A 1 95 ? -5.193 9.339 -15.277 1.00 95.50 95 GLY A CA 1
ATOM 706 C C . GLY A 1 95 ? -4.567 10.613 -14.731 1.00 95.50 95 GLY A C 1
ATOM 707 O O . GLY A 1 95 ? -4.306 11.577 -15.450 1.00 95.50 95 GLY A O 1
ATOM 708 N N . HIS A 1 96 ? -4.346 10.615 -13.421 1.00 94.75 96 HIS A N 1
ATOM 709 C CA . HIS A 1 96 ? -3.702 11.712 -12.716 1.00 94.75 96 HIS A CA 1
ATOM 710 C C . HIS A 1 96 ? -2.590 11.172 -11.827 1.00 94.75 96 HIS A C 1
ATOM 712 O O . HIS A 1 96 ? -2.695 10.076 -11.275 1.00 94.75 96 HIS A O 1
ATOM 718 N N . LEU A 1 97 ? -1.542 11.974 -11.674 1.00 95.12 97 LEU A N 1
ATOM 719 C CA . LEU A 1 97 ? -0.456 11.716 -10.743 1.00 95.12 97 LEU A CA 1
ATOM 720 C C . LEU A 1 97 ? -0.570 12.668 -9.557 1.00 95.12 97 LEU A C 1
ATOM 722 O O . LEU A 1 97 ? -0.864 13.852 -9.721 1.00 95.12 97 LEU A O 1
ATOM 726 N N . GLY A 1 98 ? -0.323 12.135 -8.367 1.00 96.00 98 GLY A N 1
ATOM 727 C CA . GLY A 1 98 ? -0.278 12.888 -7.123 1.00 96.00 98 GLY A CA 1
ATOM 728 C C . GLY A 1 98 ? 0.955 12.509 -6.316 1.00 96.00 98 GLY A C 1
ATOM 729 O O . GLY A 1 98 ? 1.513 11.426 -6.487 1.00 96.00 98 GLY A O 1
ATOM 730 N N . LEU A 1 99 ? 1.370 13.411 -5.433 1.00 96.62 99 LEU A N 1
ATOM 731 C CA . LEU A 1 99 ? 2.423 13.163 -4.455 1.00 96.62 99 LEU A CA 1
ATOM 732 C C . LEU A 1 99 ? 1.785 13.061 -3.074 1.00 96.62 99 LEU A C 1
ATOM 734 O O . LEU A 1 99 ? 0.972 13.908 -2.706 1.00 96.62 99 LEU A O 1
ATOM 738 N N . SER A 1 100 ? 2.160 12.030 -2.320 1.00 96.06 100 SER A N 1
ATOM 739 C CA . SER A 1 100 ? 1.683 11.810 -0.956 1.00 96.06 100 SER A CA 1
ATOM 740 C C . SER A 1 100 ? 2.862 11.727 -0.004 1.00 96.06 100 SER A C 1
ATOM 742 O O . SER A 1 100 ? 3.815 10.990 -0.254 1.00 96.06 100 SER A O 1
ATOM 744 N N . LEU A 1 101 ? 2.768 12.453 1.107 1.00 96.12 101 LEU A N 1
ATOM 745 C CA . LEU A 1 101 ? 3.612 12.216 2.273 1.00 96.12 101 LEU A CA 1
ATOM 746 C C . LEU A 1 101 ? 3.050 11.016 3.050 1.00 96.12 101 LEU A C 1
ATOM 748 O O . LEU A 1 101 ? 1.851 10.745 2.984 1.00 96.12 101 LEU A O 1
ATOM 752 N N . ASN A 1 102 ? 3.915 10.286 3.748 1.00 95.38 102 ASN A N 1
ATOM 753 C CA . ASN A 1 102 ? 3.590 9.001 4.381 1.00 95.38 102 ASN A CA 1
ATOM 754 C C . ASN A 1 102 ? 4.135 8.868 5.813 1.00 95.38 102 ASN A C 1
ATOM 756 O O . ASN A 1 102 ? 4.213 7.759 6.338 1.00 95.38 102 ASN A O 1
ATOM 760 N N . ALA A 1 103 ? 4.562 9.974 6.425 1.00 95.25 103 ALA A N 1
ATOM 761 C CA . ALA A 1 103 ? 5.179 9.949 7.744 1.00 95.25 103 ALA A CA 1
ATOM 762 C C . ALA A 1 103 ? 4.197 9.443 8.829 1.00 95.25 103 ALA A C 1
ATOM 764 O O . ALA A 1 103 ? 3.010 9.791 8.803 1.00 95.25 103 ALA A O 1
ATOM 765 N N . PRO A 1 104 ? 4.668 8.635 9.791 1.00 94.62 104 PRO A N 1
ATOM 766 C CA . PRO A 1 104 ? 3.932 8.326 11.011 1.00 94.62 104 PRO A CA 1
ATOM 767 C C . PRO A 1 104 ? 3.641 9.569 11.862 1.00 94.62 104 PRO A C 1
ATOM 769 O O . PRO A 1 104 ? 4.344 10.575 11.794 1.00 94.62 104 PRO A O 1
ATOM 772 N N . HIS A 1 105 ? 2.609 9.483 12.698 1.00 95.69 105 HIS A N 1
ATOM 773 C CA . HIS A 1 105 ? 2.149 10.568 13.569 1.00 95.69 105 HIS A CA 1
ATOM 774 C C . HIS A 1 105 ? 2.022 10.099 15.027 1.00 95.69 105 HIS A C 1
ATOM 776 O O . HIS A 1 105 ? 2.122 8.913 15.327 1.00 95.69 105 HIS A O 1
ATOM 782 N N . GLY A 1 106 ? 1.755 11.030 15.944 1.00 93.38 106 GLY A N 1
ATOM 783 C CA . GLY A 1 106 ? 1.569 10.721 17.364 1.00 93.38 106 GLY A CA 1
ATOM 784 C C . GLY A 1 106 ? 2.881 10.499 18.120 1.00 93.38 106 GLY A C 1
ATOM 785 O O . GLY A 1 106 ? 3.968 10.735 17.597 1.00 93.38 106 GLY A O 1
ATOM 786 N N . SER A 1 107 ? 2.779 10.061 19.377 1.00 92.06 107 SER A N 1
ATOM 787 C CA . SER A 1 107 ? 3.932 9.895 20.277 1.00 92.06 107 SER A CA 1
ATOM 788 C C . SER A 1 107 ? 4.890 8.781 19.850 1.00 92.06 107 SER A C 1
ATOM 790 O O . SER A 1 107 ? 6.082 8.870 20.132 1.00 92.06 107 SER A O 1
ATOM 792 N N . SER A 1 108 ? 4.391 7.756 19.154 1.00 90.25 108 SER A N 1
ATOM 793 C CA . SER A 1 108 ? 5.206 6.701 18.540 1.00 90.25 108 SER A CA 1
ATOM 794 C C . SER A 1 108 ? 5.634 7.026 17.103 1.00 90.25 108 SER A C 1
ATOM 796 O O . SER A 1 108 ? 6.225 6.177 16.435 1.00 90.25 108 SER A O 1
ATOM 798 N N . GLY A 1 109 ? 5.323 8.219 16.587 1.00 88.38 109 GLY A N 1
ATOM 799 C CA . GLY A 1 109 ? 5.633 8.614 15.216 1.00 88.38 109 GLY A CA 1
ATOM 800 C C . GLY A 1 109 ? 7.127 8.867 14.985 1.00 88.38 109 GLY A C 1
ATOM 801 O O . GLY A 1 109 ? 7.793 9.516 15.788 1.00 88.38 109 GLY A O 1
ATOM 802 N N . SER A 1 110 ? 7.649 8.373 13.861 1.00 90.19 110 SER A N 1
ATOM 803 C CA . SER A 1 110 ? 8.998 8.654 13.354 1.00 90.19 110 SER A CA 1
ATOM 804 C C . SER A 1 110 ? 8.945 9.532 12.096 1.00 90.19 110 SER A C 1
ATOM 806 O O . SER A 1 110 ? 7.888 9.723 11.503 1.00 90.19 110 SER A O 1
ATOM 808 N N . LEU A 1 111 ? 10.094 10.051 11.650 1.00 90.81 111 LEU A N 1
ATOM 809 C CA . LEU A 1 111 ? 10.209 10.732 10.351 1.00 90.81 111 LEU A CA 1
ATOM 810 C C . LEU A 1 111 ? 10.078 9.763 9.168 1.00 90.81 111 LEU A C 1
ATOM 812 O O . LEU A 1 111 ? 9.655 10.163 8.086 1.00 90.81 111 LEU A O 1
ATOM 816 N N . VAL A 1 112 ? 10.477 8.505 9.364 1.00 92.94 112 VAL A N 1
ATOM 817 C CA . VAL A 1 112 ? 10.472 7.469 8.328 1.00 92.94 112 VAL A CA 1
ATOM 818 C C . VAL A 1 112 ? 9.394 6.454 8.666 1.00 92.94 112 VAL A C 1
ATOM 820 O O . VAL A 1 112 ? 9.344 5.952 9.785 1.00 92.94 112 VAL A O 1
ATOM 823 N N . THR A 1 113 ? 8.532 6.181 7.690 1.00 94.31 113 THR A N 1
ATOM 824 C CA . THR A 1 113 ? 7.419 5.244 7.838 1.00 94.31 113 THR A CA 1
ATOM 825 C C . THR A 1 113 ? 7.861 3.796 7.713 1.00 94.31 113 THR A C 1
ATOM 827 O O . THR A 1 113 ? 8.837 3.484 7.029 1.00 94.31 113 THR A O 1
ATOM 830 N N . ASP A 1 114 ? 7.080 2.918 8.320 1.00 95.88 114 ASP A N 1
ATOM 831 C CA . ASP A 1 114 ? 7.082 1.481 8.093 1.00 95.88 114 ASP A CA 1
ATOM 832 C C . ASP A 1 114 ? 5.813 1.056 7.322 1.00 95.88 114 ASP A C 1
ATOM 834 O O . ASP A 1 114 ? 4.845 1.817 7.193 1.00 95.88 114 ASP A O 1
ATOM 838 N N . SER A 1 115 ? 5.800 -0.173 6.796 1.00 96.62 115 SER A N 1
ATOM 839 C CA . SER A 1 115 ? 4.674 -0.669 5.994 1.00 96.62 115 SER A CA 1
ATOM 840 C C . SER A 1 115 ? 3.365 -0.776 6.787 1.00 96.62 115 SER A C 1
ATOM 842 O O . SER A 1 115 ? 2.299 -0.647 6.186 1.00 96.62 115 SER A O 1
ATOM 844 N N . ALA A 1 116 ? 3.404 -0.993 8.109 1.00 96.81 116 ALA A N 1
ATOM 845 C CA . ALA A 1 116 ? 2.197 -1.095 8.931 1.00 96.81 116 ALA A CA 1
ATOM 846 C C . ALA A 1 116 ? 1.536 0.272 9.085 1.00 96.81 116 ALA A C 1
ATOM 848 O O . ALA A 1 116 ? 0.365 0.424 8.735 1.00 96.81 116 ALA A O 1
ATOM 849 N N . CYS A 1 117 ? 2.302 1.284 9.501 1.00 97.44 117 CYS A N 1
ATOM 850 C CA . CYS A 1 117 ? 1.800 2.647 9.632 1.00 97.44 117 CYS A CA 1
ATOM 851 C C . CYS A 1 117 ? 1.247 3.170 8.300 1.00 97.44 117 CYS A C 1
ATOM 853 O O . CYS A 1 117 ? 0.098 3.612 8.228 1.00 97.44 117 CYS A O 1
ATOM 855 N N . SER A 1 118 ? 2.031 3.062 7.221 1.00 97.50 118 SER A N 1
ATOM 856 C CA . SER A 1 118 ? 1.623 3.566 5.908 1.00 97.50 118 SER A CA 1
ATOM 857 C C . SER A 1 118 ? 0.366 2.864 5.385 1.00 97.50 118 SER A C 1
ATOM 859 O O . SER A 1 118 ? -0.551 3.533 4.903 1.00 97.50 118 SER A O 1
ATOM 861 N N . ALA A 1 119 ? 0.273 1.537 5.520 1.00 98.19 119 ALA A N 1
ATOM 862 C CA . ALA A 1 119 ? -0.915 0.801 5.100 1.00 98.19 119 ALA A CA 1
ATOM 863 C C . ALA A 1 119 ? -2.133 1.121 5.977 1.00 98.19 119 ALA A C 1
ATOM 865 O O . ALA A 1 119 ? -3.232 1.253 5.444 1.00 98.19 119 ALA A O 1
ATOM 866 N N . THR A 1 120 ? -1.955 1.325 7.284 1.00 98.44 120 THR A N 1
ATOM 867 C CA . THR A 1 120 ? -3.031 1.745 8.195 1.00 98.44 120 THR A CA 1
ATOM 868 C C . THR A 1 120 ? -3.575 3.113 7.813 1.00 98.44 120 THR A C 1
ATOM 870 O O . THR A 1 120 ? -4.792 3.271 7.702 1.00 98.44 120 THR A O 1
ATOM 873 N N . GLN A 1 121 ? -2.704 4.086 7.534 1.00 98.31 121 GLN A N 1
ATOM 874 C CA . GLN A 1 121 ? -3.120 5.419 7.090 1.00 98.31 121 GLN A CA 1
ATOM 875 C C . GLN A 1 121 ? -3.920 5.349 5.778 1.00 98.31 121 GLN A C 1
ATOM 877 O O . GLN A 1 121 ? -4.984 5.960 5.667 1.00 98.31 121 GLN A O 1
ATOM 882 N N . LEU A 1 122 ? -3.471 4.537 4.813 1.00 98.31 122 LEU A N 1
ATOM 883 C CA . LEU A 1 122 ? -4.184 4.305 3.549 1.00 98.31 122 LEU A CA 1
ATOM 884 C C . LEU A 1 122 ? -5.525 3.582 3.741 1.00 98.31 122 LEU A C 1
ATOM 886 O O . LEU A 1 122 ? -6.516 3.928 3.098 1.00 98.31 122 LEU A O 1
ATOM 890 N N . ALA A 1 123 ? -5.567 2.570 4.607 1.00 98.50 123 ALA A N 1
ATOM 891 C CA . ALA A 1 123 ? -6.748 1.745 4.825 1.00 98.50 123 ALA A CA 1
ATOM 892 C C . ALA A 1 123 ? -7.843 2.495 5.589 1.00 98.50 123 ALA A C 1
ATOM 894 O O . ALA A 1 123 ? -9.028 2.297 5.322 1.00 98.50 123 ALA A O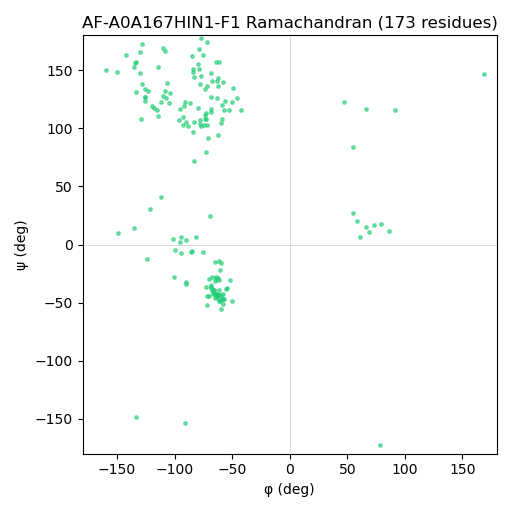 1
ATOM 895 N N . THR A 1 124 ? -7.467 3.339 6.546 1.00 98.12 124 THR A N 1
ATOM 896 C CA . THR A 1 124 ? -8.404 3.991 7.473 1.00 98.12 124 THR A CA 1
ATOM 897 C C . THR A 1 124 ? -8.728 5.430 7.075 1.00 98.12 124 THR A C 1
ATOM 899 O O . THR A 1 124 ? -9.843 5.897 7.336 1.00 98.12 124 THR A O 1
ATOM 902 N N . GLY A 1 125 ? -7.800 6.102 6.386 1.00 97.50 125 GLY A N 1
ATOM 903 C CA . GLY A 1 125 ? -7.887 7.514 6.020 1.00 97.50 125 GLY A CA 1
ATOM 904 C C . GLY A 1 125 ? -7.541 8.470 7.164 1.00 97.50 125 GLY A C 1
ATOM 905 O O . GLY A 1 125 ? -7.925 9.636 7.099 1.00 97.50 125 GLY A O 1
ATOM 906 N N . ILE A 1 126 ? -6.868 7.993 8.213 1.00 96.75 126 ILE A N 1
ATOM 907 C CA . ILE A 1 126 ? -6.466 8.806 9.365 1.00 96.75 126 ILE A CA 1
ATOM 908 C C . ILE A 1 126 ? -4.983 8.618 9.699 1.00 96.75 126 ILE A C 1
ATOM 910 O O . ILE A 1 126 ? -4.344 7.671 9.247 1.00 96.75 126 ILE A O 1
ATOM 914 N N . ALA A 1 127 ? -4.441 9.516 10.517 1.00 95.50 127 ALA A N 1
ATOM 915 C CA . ALA A 1 127 ? -3.077 9.417 11.014 1.00 95.50 127 ALA A CA 1
ATOM 916 C C . ALA A 1 127 ? -2.901 8.215 11.966 1.00 95.50 127 ALA A C 1
ATOM 918 O O . ALA A 1 127 ? -3.759 7.948 12.806 1.00 95.50 127 ALA A O 1
ATOM 919 N N . ALA A 1 128 ? -1.761 7.529 11.853 1.00 97.06 128 ALA A N 1
ATOM 920 C CA . ALA A 1 128 ? -1.393 6.377 12.678 1.00 97.06 128 ALA A CA 1
ATOM 921 C C . ALA A 1 128 ? 0.058 6.495 13.165 1.00 97.06 128 ALA A C 1
ATOM 923 O O . ALA A 1 128 ? 0.871 7.180 12.532 1.00 97.06 128 ALA A O 1
ATOM 924 N N . GLY A 1 129 ? 0.368 5.826 14.276 1.00 96.69 129 GLY A N 1
ATOM 925 C CA . GLY A 1 129 ? 1.723 5.709 14.817 1.00 96.69 129 GLY A CA 1
ATOM 926 C C . GLY A 1 129 ? 2.570 4.663 14.095 1.00 96.69 129 GLY A C 1
ATOM 927 O O . GLY A 1 129 ? 2.050 3.882 13.296 1.00 96.69 129 GLY A O 1
ATOM 928 N N . SER A 1 130 ? 3.879 4.656 14.364 1.00 96.81 130 SER A N 1
ATOM 929 C CA . SER A 1 130 ? 4.793 3.669 13.769 1.00 96.81 130 SER A CA 1
ATOM 930 C C . SER A 1 130 ? 4.406 2.249 14.199 1.00 96.81 130 SER A C 1
ATOM 932 O O . SER A 1 130 ? 3.968 2.043 15.331 1.00 96.81 130 SER A O 1
ATOM 934 N N . GLU A 1 131 ? 4.556 1.290 13.287 1.00 96.19 131 GLU A N 1
ATOM 935 C CA . GLU A 1 131 ? 4.268 -0.145 13.448 1.00 96.19 131 GLU A CA 1
ATOM 936 C C . GLU A 1 131 ? 2.802 -0.504 13.779 1.00 96.19 131 GLU A C 1
ATOM 938 O O . GLU A 1 131 ? 2.477 -1.671 14.000 1.00 96.19 131 GLU A O 1
ATOM 943 N N . MET A 1 132 ? 1.881 0.467 13.776 1.00 96.12 132 MET A N 1
ATOM 944 C CA . MET A 1 132 ? 0.467 0.236 14.084 1.0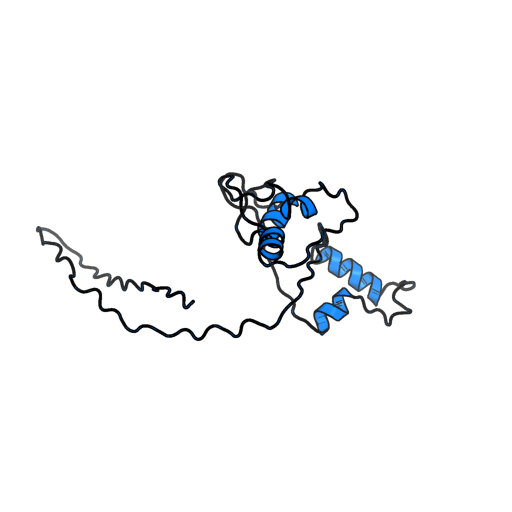0 96.12 132 MET A CA 1
ATOM 945 C C . MET A 1 132 ? -0.296 -0.385 12.906 1.00 96.12 132 MET A C 1
ATOM 947 O O . MET A 1 132 ? -0.164 0.047 11.760 1.00 96.12 132 MET A O 1
ATOM 951 N N . ILE A 1 133 ? -1.160 -1.360 13.207 1.00 98.06 133 ILE A N 1
ATOM 952 C CA . ILE A 1 133 ? -2.017 -2.072 12.247 1.00 98.06 133 ILE A CA 1
ATOM 953 C C . ILE A 1 133 ? -3.476 -1.741 12.557 1.00 98.06 133 ILE A C 1
ATOM 955 O O . ILE A 1 133 ? -3.979 -2.157 13.585 1.00 98.06 133 ILE A O 1
ATOM 959 N N . GLY A 1 134 ? -4.165 -0.989 11.699 1.00 97.38 134 GLY A N 1
ATOM 960 C CA . GLY A 1 134 ? -5.598 -0.697 11.861 1.00 97.38 134 GLY A CA 1
ATOM 961 C C . GLY A 1 134 ? -5.961 0.168 13.080 1.00 97.38 134 GLY A C 1
ATOM 962 O O . GLY A 1 134 ? -7.139 0.220 13.452 1.00 97.38 134 GLY A O 1
ATOM 963 N N . LEU A 1 135 ? -4.983 0.829 13.706 1.00 97.81 135 LEU A N 1
ATOM 964 C CA . LEU A 1 135 ? -5.168 1.674 14.890 1.00 97.81 135 LEU A CA 1
ATOM 965 C C . LEU A 1 135 ? -4.874 3.151 14.594 1.00 97.81 135 LEU A C 1
ATOM 967 O O . LEU A 1 135 ? -4.057 3.464 13.725 1.00 97.81 135 LEU A O 1
ATOM 971 N N . ASP A 1 136 ? -5.510 4.055 15.339 1.00 96.38 136 ASP A N 1
ATOM 972 C CA . ASP A 1 136 ? -5.092 5.461 15.404 1.00 96.38 136 ASP A CA 1
ATOM 973 C C . ASP A 1 136 ? -3.860 5.651 16.307 1.00 96.38 136 ASP A C 1
ATOM 975 O O . ASP A 1 136 ? -3.369 4.716 16.939 1.00 96.38 136 ASP A O 1
ATOM 979 N N . THR A 1 137 ? -3.361 6.885 16.401 1.00 96.88 137 THR A N 1
ATOM 980 C CA . THR A 1 137 ? -2.193 7.238 17.227 1.00 96.88 137 THR A CA 1
ATOM 981 C C . THR A 1 137 ? -2.362 6.986 18.729 1.00 96.88 137 THR A C 1
ATOM 983 O O . THR A 1 137 ? -1.372 7.025 19.457 1.00 96.88 137 THR A O 1
ATOM 986 N N . GLU A 1 138 ? -3.587 6.763 19.205 1.00 96.38 138 GLU A N 1
ATOM 987 C CA . GLU A 1 138 ? -3.917 6.469 20.605 1.00 96.38 138 GLU A CA 1
ATOM 988 C C . GLU A 1 138 ? -4.132 4.963 20.847 1.00 96.38 138 GLU A C 1
ATOM 990 O O . GLU A 1 138 ? -4.289 4.535 21.990 1.00 96.38 138 GLU A O 1
ATOM 995 N N . GLY A 1 139 ? -4.097 4.143 19.791 1.00 95.44 139 GLY A N 1
ATOM 996 C CA . GLY A 1 139 ? -4.331 2.703 19.857 1.00 95.44 139 GLY A CA 1
ATOM 997 C C . GLY A 1 139 ? -5.806 2.305 19.757 1.00 95.44 139 GLY A C 1
ATOM 998 O O . GLY A 1 139 ? -6.144 1.147 20.014 1.00 95.44 139 GLY A O 1
ATOM 999 N N . ASN A 1 140 ? -6.701 3.223 19.383 1.00 97.62 140 ASN A N 1
ATOM 1000 C CA . ASN A 1 140 ? -8.104 2.893 19.151 1.00 97.62 140 ASN A CA 1
ATOM 1001 C C . ASN A 1 140 ? -8.264 2.189 17.800 1.00 97.62 140 ASN A C 1
ATOM 1003 O O . ASN A 1 140 ? -7.591 2.525 16.829 1.00 97.62 140 ASN A O 1
ATOM 1007 N N . LYS A 1 141 ? -9.198 1.236 17.712 1.00 98.19 141 LYS A N 1
ATOM 1008 C CA . LYS A 1 141 ? -9.505 0.520 16.462 1.00 98.19 141 LYS A CA 1
ATOM 1009 C C . LYS A 1 141 ? -10.280 1.408 15.501 1.00 98.19 141 LYS A C 1
ATOM 1011 O O . LYS A 1 141 ? -11.282 2.006 15.894 1.00 98.19 141 LYS A O 1
ATOM 1016 N N . ILE A 1 142 ? -9.878 1.422 14.233 1.00 98.06 1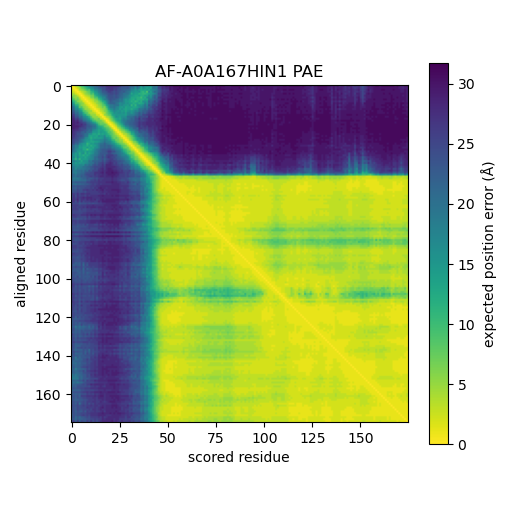42 ILE A N 1
ATOM 1017 C CA . ILE A 1 142 ? -10.464 2.316 13.232 1.00 98.06 142 ILE A CA 1
ATOM 1018 C C . ILE A 1 142 ? -10.954 1.526 12.034 1.00 98.06 142 ILE A C 1
ATOM 1020 O O . ILE A 1 142 ? -10.196 0.796 11.409 1.00 98.06 142 ILE A O 1
ATOM 1024 N N . ALA A 1 143 ? -12.221 1.736 11.676 1.00 98.25 143 ALA A N 1
ATOM 1025 C CA . ALA A 1 143 ? -12.837 1.060 10.546 1.00 98.25 143 ALA A CA 1
ATOM 1026 C C . ALA A 1 143 ? -12.082 1.340 9.236 1.00 98.25 143 ALA A C 1
ATOM 1028 O O . ALA A 1 143 ? -12.006 2.481 8.753 1.00 98.25 143 ALA A O 1
ATOM 1029 N N . THR A 1 144 ? -11.591 0.269 8.630 1.00 98.62 144 THR A N 1
ATOM 1030 C CA . THR A 1 144 ? -10.880 0.270 7.355 1.00 98.62 144 THR A CA 1
ATOM 1031 C C . THR A 1 144 ? -11.845 0.461 6.181 1.00 98.62 144 THR A C 1
ATOM 1033 O O . THR A 1 144 ? -13.061 0.264 6.277 1.00 98.62 144 THR A O 1
ATOM 1036 N N . ILE A 1 145 ? -11.313 0.818 5.014 1.00 98.25 145 ILE A N 1
ATOM 1037 C CA . ILE A 1 145 ? -12.082 0.927 3.772 1.00 98.25 145 ILE A CA 1
ATOM 1038 C C . ILE A 1 145 ? -12.700 -0.414 3.357 1.00 98.25 145 ILE A C 1
ATOM 1040 O O . ILE A 1 145 ? -13.786 -0.436 2.776 1.00 98.25 145 ILE A O 1
ATOM 1044 N N . LEU A 1 146 ? -12.053 -1.532 3.696 1.00 98.06 146 LEU A N 1
ATOM 1045 C CA . LEU A 1 146 ? -12.546 -2.870 3.392 1.00 98.06 146 LEU A CA 1
ATOM 1046 C C . LEU A 1 146 ? -13.758 -3.213 4.265 1.00 98.06 146 LEU A C 1
ATOM 1048 O O . LEU A 1 146 ? -14.779 -3.674 3.753 1.00 98.06 146 LEU A O 1
ATOM 1052 N N . GLU A 1 147 ? -13.704 -2.912 5.560 1.00 98.44 147 GLU A N 1
ATOM 1053 C CA . GLU A 1 147 ? -14.848 -3.076 6.463 1.00 98.44 147 GLU A CA 1
ATOM 1054 C C . GLU A 1 147 ? -16.012 -2.164 6.074 1.00 98.44 147 GLU A C 1
ATOM 1056 O O . GLU A 1 147 ? -17.154 -2.624 6.004 1.00 98.44 147 GLU A O 1
ATOM 1061 N N . LYS A 1 148 ? -15.728 -0.901 5.725 1.00 98.00 148 LYS A N 1
ATOM 1062 C CA . LYS A 1 148 ? -16.730 0.039 5.196 1.00 98.00 148 LYS A CA 1
ATOM 1063 C C . LYS A 1 148 ? -17.392 -0.519 3.932 1.00 98.00 148 LYS A C 1
ATOM 1065 O O . LYS A 1 148 ? -18.618 -0.539 3.841 1.00 98.00 148 LYS A O 1
ATOM 1070 N N . ALA A 1 149 ? -16.614 -1.037 2.981 1.00 97.62 149 ALA A N 1
ATOM 1071 C CA . ALA A 1 149 ? -17.145 -1.648 1.763 1.00 97.62 149 ALA A CA 1
ATOM 1072 C C . ALA A 1 149 ? -18.022 -2.877 2.064 1.00 97.62 149 ALA A C 1
ATOM 1074 O O . ALA A 1 149 ? -19.123 -2.994 1.519 1.00 97.62 149 ALA A O 1
ATOM 1075 N N . LYS A 1 150 ? -17.583 -3.753 2.976 1.00 97.94 150 LYS A N 1
ATOM 1076 C CA . LYS A 1 150 ? -18.354 -4.924 3.413 1.00 97.94 150 LYS A CA 1
ATOM 1077 C C . LYS A 1 150 ? -19.674 -4.522 4.077 1.00 97.94 150 LYS A C 1
ATOM 1079 O O . LYS A 1 150 ? -20.707 -5.107 3.760 1.00 97.94 150 LYS A O 1
ATOM 1084 N N . ALA A 1 151 ? -19.665 -3.507 4.943 1.00 97.56 151 ALA A N 1
ATOM 1085 C CA . ALA A 1 151 ? -20.867 -2.975 5.589 1.00 97.56 151 ALA A CA 1
ATOM 1086 C C . ALA A 1 151 ? -21.873 -2.393 4.578 1.00 97.56 151 ALA A C 1
ATOM 1088 O O . ALA A 1 151 ? -23.079 -2.448 4.797 1.00 97.56 151 ALA A O 1
ATOM 1089 N N . MET A 1 152 ? -21.390 -1.901 3.434 1.00 96.50 152 MET A N 1
ATOM 1090 C CA . MET A 1 152 ? -22.217 -1.454 2.305 1.00 96.50 152 MET A CA 1
ATOM 1091 C C . MET A 1 152 ? -22.698 -2.602 1.395 1.00 96.50 152 MET A C 1
ATOM 1093 O O . MET A 1 152 ? -23.250 -2.341 0.326 1.00 96.50 152 MET A O 1
ATOM 1097 N N . GLY A 1 153 ? -22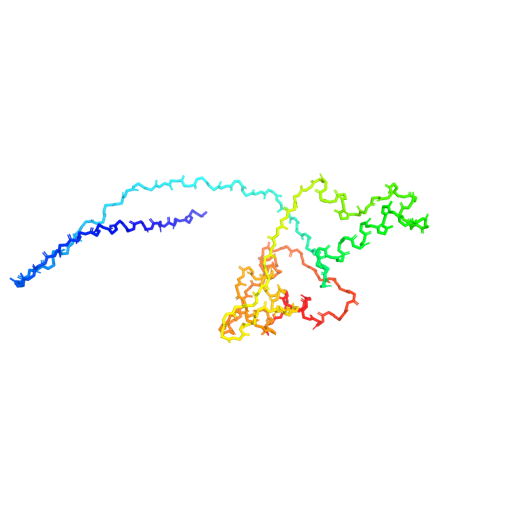.461 -3.865 1.764 1.00 96.69 153 GLY A N 1
ATOM 1098 C CA . GLY A 1 153 ? -22.842 -5.035 0.969 1.00 96.69 153 GLY A CA 1
ATOM 1099 C C . GLY A 1 153 ? -21.976 -5.262 -0.274 1.00 96.69 153 GLY A C 1
ATOM 1100 O O . GLY A 1 153 ? -22.385 -5.992 -1.176 1.00 96.69 153 GLY A O 1
ATOM 1101 N N . LYS A 1 154 ? -20.794 -4.639 -0.360 1.00 97.62 154 LYS A N 1
ATOM 1102 C CA . LYS A 1 154 ? -19.852 -4.858 -1.465 1.00 97.62 154 LYS A CA 1
ATOM 1103 C C . LYS A 1 154 ? -18.985 -6.087 -1.195 1.00 97.62 154 LYS A C 1
ATOM 1105 O O . LYS A 1 154 ? -18.641 -6.385 -0.052 1.00 97.62 154 LYS A O 1
ATOM 1110 N N . ALA A 1 155 ? -18.592 -6.770 -2.267 1.00 98.12 155 ALA A N 1
ATOM 1111 C CA . ALA A 1 155 ? -17.540 -7.775 -2.199 1.00 98.12 155 ALA A CA 1
ATOM 1112 C C . ALA A 1 155 ? -16.185 -7.110 -1.909 1.00 98.12 155 ALA A C 1
ATOM 1114 O O . ALA A 1 155 ? -15.929 -5.987 -2.347 1.00 98.12 155 ALA A O 1
ATOM 1115 N N . THR A 1 156 ? -15.323 -7.817 -1.183 1.00 98.31 156 THR A N 1
ATOM 1116 C CA . THR A 1 156 ? -13.990 -7.353 -0.790 1.00 98.31 156 THR A CA 1
ATOM 1117 C C . THR A 1 156 ? -12.951 -8.450 -0.999 1.00 98.31 156 THR A C 1
ATOM 1119 O O . THR A 1 156 ? -13.284 -9.635 -0.968 1.00 98.31 156 THR A O 1
ATOM 1122 N N . GLY A 1 157 ? -11.693 -8.066 -1.224 1.00 98.12 157 GLY A N 1
ATOM 1123 C CA . GLY A 1 157 ? -10.596 -9.008 -1.432 1.00 98.12 157 GLY A CA 1
ATOM 1124 C C . GLY A 1 157 ? -9.230 -8.377 -1.178 1.00 98.12 157 GLY A C 1
ATOM 1125 O O . GLY A 1 157 ? -9.055 -7.176 -1.370 1.00 98.12 157 GLY A O 1
ATOM 1126 N N . LEU A 1 158 ? -8.281 -9.209 -0.748 1.00 98.56 158 LEU A N 1
ATOM 1127 C CA . LEU A 1 158 ? -6.875 -8.865 -0.539 1.00 98.56 158 LEU A CA 1
ATOM 1128 C C . LEU A 1 158 ? -6.013 -9.847 -1.334 1.00 98.56 158 LEU A C 1
ATOM 1130 O O . LEU A 1 158 ? -6.251 -11.054 -1.291 1.00 98.56 158 LEU A O 1
ATOM 1134 N N . VAL A 1 159 ? -5.020 -9.330 -2.055 1.00 98.31 159 VAL A N 1
ATOM 1135 C CA . VAL A 1 159 ? -4.061 -10.115 -2.841 1.00 98.31 159 VAL A CA 1
ATOM 1136 C C . VAL A 1 159 ? -2.668 -9.582 -2.537 1.00 98.31 159 VAL A C 1
ATOM 1138 O O . VAL A 1 159 ? -2.454 -8.373 -2.556 1.00 98.31 159 VAL A O 1
ATOM 1141 N N . SER A 1 160 ? -1.730 -10.476 -2.242 1.00 97.81 160 SER A N 1
ATOM 1142 C CA . SER A 1 160 ? -0.328 -10.136 -2.007 1.00 97.81 160 SER A CA 1
ATOM 1143 C C . SER A 1 160 ? 0.558 -11.310 -2.417 1.00 97.81 160 SER A C 1
ATOM 1145 O O . SER A 1 160 ? 0.145 -12.464 -2.316 1.00 97.81 160 SER A O 1
ATOM 1147 N N . ASP A 1 161 ? 1.765 -11.000 -2.875 1.00 98.00 161 ASP A N 1
ATOM 1148 C CA . ASP A 1 161 ? 2.867 -11.939 -3.103 1.00 98.00 161 ASP A CA 1
ATOM 1149 C C . ASP A 1 161 ? 3.699 -12.203 -1.831 1.00 98.00 161 ASP A C 1
ATOM 1151 O O . ASP A 1 161 ? 4.575 -13.067 -1.823 1.00 98.00 161 ASP A O 1
ATOM 1155 N N . THR A 1 162 ? 3.406 -11.493 -0.738 1.00 96.88 162 THR A N 1
ATOM 1156 C CA . THR A 1 162 ? 3.958 -11.750 0.596 1.00 96.88 162 THR A CA 1
ATOM 1157 C C . THR A 1 162 ? 3.059 -12.719 1.385 1.00 96.88 162 THR A C 1
ATOM 1159 O O . THR A 1 162 ? 2.338 -13.544 0.823 1.00 96.88 162 THR A O 1
ATOM 1162 N N . ARG A 1 163 ? 3.084 -12.654 2.722 1.00 97.31 163 ARG A N 1
ATOM 1163 C CA . ARG A 1 163 ? 2.120 -13.373 3.567 1.00 97.31 163 ARG A CA 1
ATOM 1164 C C . ARG A 1 163 ? 0.839 -12.554 3.667 1.00 97.31 163 ARG A C 1
ATOM 1166 O O . ARG A 1 163 ? 0.903 -11.343 3.832 1.00 97.31 163 ARG A O 1
ATOM 1173 N N . ILE A 1 164 ? -0.321 -13.210 3.702 1.00 97.69 164 ILE A N 1
ATOM 1174 C CA . ILE A 1 164 ? -1.600 -12.506 3.919 1.00 97.69 164 ILE A CA 1
ATOM 1175 C C . ILE A 1 164 ? -1.655 -11.768 5.271 1.00 97.69 164 ILE A C 1
ATOM 1177 O O . ILE A 1 164 ? -2.406 -10.815 5.427 1.00 97.69 164 ILE A O 1
ATOM 1181 N N . THR A 1 165 ? -0.823 -12.184 6.230 1.00 97.56 165 THR A N 1
ATOM 1182 C CA . THR A 1 165 ? -0.637 -11.548 7.541 1.00 97.56 165 THR A CA 1
ATOM 1183 C C . THR A 1 165 ? 0.533 -10.560 7.588 1.00 97.56 165 THR A C 1
ATOM 1185 O O . THR A 1 165 ? 0.886 -10.086 8.664 1.00 97.56 165 THR A O 1
ATOM 1188 N N . HIS A 1 166 ? 1.181 -10.263 6.457 1.00 97.75 166 HIS A N 1
ATOM 1189 C CA . HIS A 1 166 ? 2.162 -9.181 6.385 1.00 97.75 166 HIS A CA 1
ATOM 1190 C C . HIS A 1 166 ? 1.482 -7.831 6.651 1.00 97.75 166 HIS A C 1
ATOM 1192 O O . HIS A 1 166 ? 0.276 -7.697 6.452 1.00 97.75 166 HIS A O 1
ATOM 1198 N N . ALA A 1 167 ? 2.258 -6.832 7.075 1.00 97.06 167 ALA A N 1
ATOM 1199 C CA . ALA A 1 167 ? 1.748 -5.536 7.520 1.00 97.06 167 ALA A CA 1
ATOM 1200 C C . ALA A 1 167 ? 0.754 -4.899 6.530 1.00 97.06 167 ALA A C 1
ATOM 1202 O O . ALA A 1 167 ? -0.354 -4.523 6.906 1.00 97.06 167 ALA A O 1
ATOM 1203 N N . THR A 1 168 ? 1.124 -4.864 5.249 1.00 98.00 168 THR A N 1
ATOM 1204 C CA . THR A 1 168 ? 0.358 -4.210 4.182 1.00 98.00 168 THR A CA 1
ATOM 1205 C C . THR A 1 168 ? -1.052 -4.786 4.001 1.00 98.00 168 THR A C 1
ATOM 1207 O O . THR A 1 168 ? -2.001 -4.014 4.097 1.00 98.00 168 THR A O 1
ATOM 1210 N N . PRO A 1 169 ? -1.258 -6.103 3.775 1.00 98.31 169 PRO A N 1
ATOM 1211 C CA . PRO A 1 169 ? -2.610 -6.666 3.749 1.00 98.31 169 PRO A CA 1
ATOM 1212 C C . PRO A 1 169 ? -3.295 -6.669 5.125 1.00 98.31 169 PRO A C 1
ATOM 1214 O O . PRO A 1 169 ? -4.506 -6.454 5.189 1.00 98.31 169 PRO A O 1
ATOM 1217 N N . ALA A 1 170 ? -2.555 -6.876 6.221 1.00 98.31 170 ALA A N 1
ATOM 1218 C CA . ALA A 1 170 ? -3.130 -6.940 7.565 1.00 98.31 170 ALA A CA 1
ATOM 1219 C C . ALA A 1 170 ? -3.814 -5.626 7.976 1.00 98.31 170 ALA A C 1
ATOM 1221 O O . ALA A 1 170 ? -4.909 -5.668 8.528 1.00 98.31 170 ALA A O 1
ATOM 1222 N N . ALA A 1 171 ? -3.246 -4.467 7.630 1.00 98.25 171 ALA A N 1
ATOM 1223 C CA . ALA A 1 171 ? -3.812 -3.152 7.951 1.00 98.25 171 ALA A CA 1
ATOM 1224 C C . ALA A 1 171 ? -5.223 -2.892 7.384 1.00 98.25 171 ALA A C 1
ATOM 1226 O O . ALA A 1 171 ? -5.910 -1.979 7.837 1.00 98.25 171 ALA A O 1
ATOM 1227 N N . PHE A 1 172 ? -5.681 -3.688 6.411 1.00 98.56 172 PHE A N 1
ATOM 1228 C CA . PHE A 1 172 ? -7.034 -3.598 5.848 1.00 98.56 172 PHE A CA 1
ATOM 1229 C C . PHE A 1 172 ? -8.043 -4.548 6.510 1.00 98.56 172 PHE A C 1
ATOM 1231 O O . PHE A 1 172 ? -9.222 -4.493 6.166 1.00 98.56 172 PHE A O 1
ATOM 1238 N N . ALA A 1 173 ? -7.609 -5.455 7.391 1.00 97.81 173 ALA A N 1
ATOM 1239 C CA . ALA A 1 173 ? -8.464 -6.515 7.933 1.00 97.81 173 ALA A CA 1
ATOM 1240 C C . ALA A 1 173 ? -8.120 -6.959 9.372 1.00 97.81 173 ALA A C 1
ATOM 1242 O O . ALA A 1 173 ? -8.643 -7.976 9.830 1.00 97.81 173 ALA A O 1
ATOM 1243 N N . ALA A 1 174 ? -7.243 -6.238 10.073 1.00 98.00 174 ALA A N 1
ATOM 1244 C CA . ALA A 1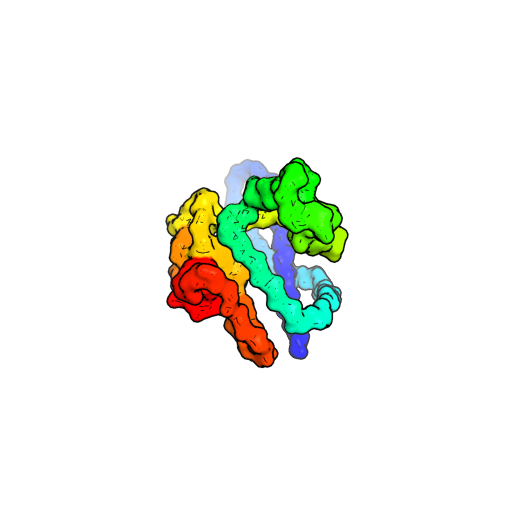 174 ? -6.824 -6.517 11.444 1.00 98.00 174 ALA A CA 1
ATOM 1245 C C . ALA A 1 174 ? -6.627 -5.218 12.247 1.00 98.00 174 ALA A C 1
ATOM 1247 O O . ALA A 1 174 ? -6.490 -4.142 11.662 1.00 98.00 174 ALA A O 1
ATOM 1248 N N . HIS A 1 175 ? -6.600 -5.360 13.579 1.00 96.44 175 HIS A N 1
ATOM 1249 C CA . HIS A 1 175 ? -6.342 -4.310 14.569 1.00 96.44 175 HIS A CA 1
ATOM 1250 C C . HIS A 1 175 ? -5.517 -4.860 15.731 1.00 96.44 175 HIS A C 1
ATOM 1252 O O . HIS A 1 175 ? -5.815 -6.015 16.127 1.00 96.44 175 HIS A O 1
#

Foldseek 3Di:
DDDDDDDDDDPDDDDDDDDDDDDDDDDDPPDDPRPDDDPPDPDPPPPDPDDDDDDDVVCDPVVVVVLLCLLQPPPPRPNPVVVSDDPVNVCCVVHPDDDDDQWADAPQTDRDADLQQSLLCVFQVAHDHHPHAQAHNVRDHGQGPQNVCVVVVHDDDDDDPDDCCPNNNRSNPHD

Mean predicted aligned error: 12.9 Å

Radius of gyration: 25.02 Å; Cα contacts (8 Å, |Δi|>4): 173; chains: 1; bounding box: 50×65×64 Å

InterPro domains:
  IPR001952 Alkaline phosphatase [PF00245] (49-175)
  IPR001952 Alkaline phosphatase [PR00113] (48-68)
  IPR001952 Alkaline phosphatase [PR00113] (149-169)
  IPR001952 Alkaline phosphatase [PTHR11596] (19-175)
  IPR017850 Alkaline-phosphatase-like, core domain superfamily [G3DSA:3.40.720.10] (46-175)
  IPR017850 Alkaline-phosphatase-like, core domain superfamily [SSF53649] (34-175)
  IPR018299 Alkaline phosphatase, active site [PS00123] (112-120)

pLDDT: mean 81.71, std 25.36, range [28.11, 98.62]

Organism: NCBI:txid1365248

Solvent-accessible surface area (backbone atoms only — not comparable to full-atom values): 11342 Å² total; per-residue (Å²): 136,90,82,85,81,85,84,84,83,80,84,80,82,82,80,90,77,86,83,85,91,76,95,72,85,84,80,76,85,86,72,87,77,82,84,64,91,73,83,72,73,75,73,79,78,69,89,73,86,79,85,85,87,86,83,65,86,89,60,45,75,68,52,51,48,53,52,51,48,40,30,65,65,41,92,85,27,88,28,63,89,51,80,33,60,51,74,65,56,54,49,43,76,79,53,76,84,83,87,78,90,57,58,25,30,60,92,63,33,41,87,69,56,44,58,16,13,40,28,14,25,70,25,48,72,47,69,14,13,48,74,28,38,14,29,36,52,86,67,48,79,48,76,17,54,49,53,54,38,44,76,71,72,42,90,78,88,84,88,73,96,68,58,77,80,34,46,54,56,25,8,43,78,45,104

Nearest PDB structures (foldseek):
  1ura-assembly1_A  TM=9.523E-01  e=1.088E-03  Escherichia coli
  1ajd-assembly1_B  TM=9.671E-01  e=8.891E-04  Escherichia coli
  3cmr-assembly1_B  TM=9.698E-01  e=1.088E-03  Escherichia coli
  1ely-assembly1_B  TM=9.700E-01  e=1.017E-03  Escherichia coli
  4km4-assembly1_B  TM=7.757E-01  e=7.770E-04  Escherichia coli K-12

Sequence (175 aa):
MKIKFAALAVSIALLSGCNDDNTNTIEVIKEVEVIKEVEVSPAPVTAVKNVILMIGDGMGPQQVGLLEEYAQRAPNSVYNSKNNETALSKLANHGHLGLSLNAPHGSSGSLVTDSACSATQLATGIAAGSEMIGLDTEGNKIATILEKAKAMGKATGLVSDTRITHATPAAFAAH